Protein AF-A0A8X6LTB0-F1 (afdb_monomer)

Solvent-accessible surface area (backbone atoms only — not comparable to full-atom values): 5424 Å² total; per-residue (Å²): 138,72,52,72,46,81,46,80,38,80,49,82,53,53,46,22,56,72,80,42,70,50,44,51,84,48,101,90,48,67,48,56,61,37,83,95,37,96,49,46,44,50,48,74,39,78,92,76,42,34,38,28,46,35,34,48,63,63,45,68,88,65,46,35,44,34,34,37,35,31,75,56,50,103,90,43,78,60,49,75,49,78,49,74,48,79,56,85,78,133

Secondary structure (DSSP, 8-state):
----EEEEEESS-EEEETTEESS-EETTEE-S--TT-TTEEEEEETTTTEEEEEESS--GGG-EEEEEEEPPPTT-PPEEEEEEE-----

Nearest PDB structures (foldseek):
  6b70-assembly1_E  TM=6.808E-01  e=3.982E-02  Mus musculus
  2gsi-assembly4_H  TM=6.284E-01  e=5.792E-02  Mus musculus
  8qya-assembly1_H  TM=6.386E-01  e=1.225E-01  Mus musculus
  5mwn-assembly1_N  TM=5.662E-01  e=5.204E-02  Lama glama
  7qt0-assembly1_E  TM=5.787E-01  e=1.601E-01  Mus musculus

Sequence (90 aa):
MSFDIIMTL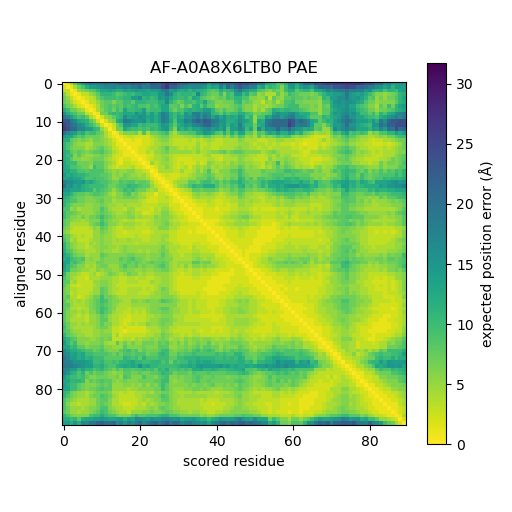ALSQQPTHNGNFLNSQTQKGYDPDIPGYDRYEMRVDHTKSAYTLLVHDARLDDEAEFQCQVGPGKNEKPIRSVARLTVLGK

Organism: Trichonephila clavata (NCBI:txid2740835)

Foldseek 3Di:
DKDKDKDKDAAQWQKDWQNHGQWDADPVGTDQDRPPQPQWGWDADPVRNITIIIGIRDDQVSFTKIKIWDDADPPGDIDMDIDTDGDDDD

pLDDT: mean 78.55, std 10.25, range [47.91, 91.19]

Mean predicted aligned error: 6.46 Å

Radius of gyration: 13.47 Å; Cα contacts (8 Å, |Δi|>4): 175; chains: 1; bounding box: 40×21×37 Å

InterPro domains:
  IPR013783 Immunoglobulin-like fold [G3DSA:2.60.40.10] (5-90)
  IPR036179 Immunoglobulin-like domain superfamily [SSF48726] (25-88)

Structure (mmCIF, N/CA/C/O backbone):
data_AF-A0A8X6LTB0-F1
#
_entry.id   AF-A0A8X6LTB0-F1
#
loop_
_atom_site.group_PDB
_atom_site.id
_atom_site.type_symbol
_atom_site.label_atom_id
_atom_site.label_alt_id
_atom_site.label_comp_id
_atom_site.label_asym_id
_atom_site.label_entity_id
_atom_site.label_seq_id
_atom_site.pdbx_PDB_ins_code
_atom_site.Cartn_x
_atom_site.Cartn_y
_atom_site.Cartn_z
_atom_site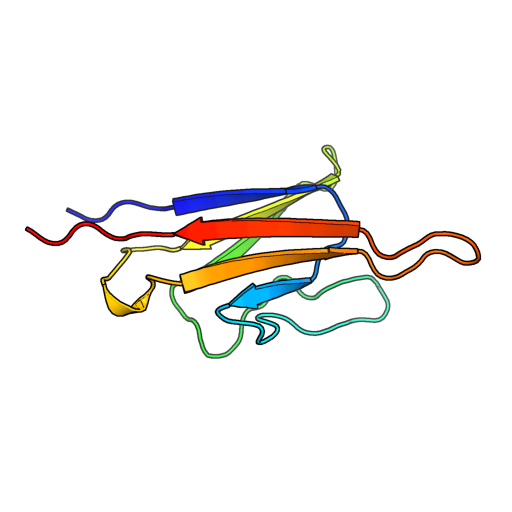.occupancy
_atom_site.B_iso_or_equiv
_atom_site.auth_seq_id
_atom_site.auth_comp_id
_atom_site.auth_asym_id
_atom_site.auth_atom_id
_atom_site.pdbx_PDB_model_num
ATOM 1 N N . MET A 1 1 ? -18.614 8.276 10.719 1.00 47.91 1 MET A N 1
ATOM 2 C CA . MET A 1 1 ? -17.816 9.171 9.857 1.00 47.91 1 MET A CA 1
ATOM 3 C C . MET A 1 1 ? -16.773 8.276 9.233 1.00 47.91 1 MET A C 1
ATOM 5 O O . MET A 1 1 ? -15.942 7.777 9.973 1.00 47.91 1 MET A O 1
ATOM 9 N N . SER A 1 2 ? -16.924 7.966 7.950 1.00 52.19 2 SER A N 1
ATOM 10 C CA . SER A 1 2 ? -15.969 7.157 7.190 1.00 52.19 2 SER A CA 1
ATOM 11 C C . SER A 1 2 ? -15.040 8.128 6.474 1.00 52.19 2 SER A C 1
ATOM 13 O O . SER A 1 2 ? -15.531 9.060 5.835 1.00 52.19 2 SER A O 1
ATOM 15 N N . PHE A 1 3 ? -13.733 7.947 6.621 1.00 61.34 3 PHE A N 1
ATOM 16 C CA . PHE A 1 3 ? -12.723 8.697 5.883 1.00 61.34 3 PHE A CA 1
ATOM 17 C C . PHE A 1 3 ? -11.943 7.703 5.031 1.00 61.34 3 PHE A C 1
ATOM 19 O O . PHE A 1 3 ? -11.561 6.643 5.528 1.00 61.34 3 PHE A O 1
ATOM 26 N N . ASP A 1 4 ? -11.723 8.047 3.767 1.00 68.38 4 ASP A N 1
ATOM 27 C CA . ASP A 1 4 ? -10.858 7.274 2.884 1.00 68.38 4 ASP A CA 1
ATOM 28 C C . ASP A 1 4 ? -9.412 7.749 3.052 1.00 68.38 4 ASP A C 1
ATOM 30 O O . ASP A 1 4 ? -9.144 8.953 3.132 1.00 68.38 4 ASP A O 1
ATOM 34 N N . ILE A 1 5 ? -8.469 6.810 3.084 1.00 68.81 5 ILE A N 1
ATOM 35 C CA . ILE A 1 5 ? -7.035 7.122 3.113 1.00 68.81 5 ILE A CA 1
ATOM 36 C C . ILE A 1 5 ? -6.464 6.923 1.719 1.00 68.81 5 ILE A C 1
ATOM 38 O O . ILE A 1 5 ? -6.672 5.881 1.105 1.00 68.81 5 ILE A O 1
ATOM 42 N N . ILE A 1 6 ? -5.726 7.925 1.237 1.00 68.94 6 ILE A N 1
ATOM 43 C CA . ILE A 1 6 ? -5.107 7.932 -0.089 1.00 68.94 6 ILE A CA 1
ATOM 44 C C . ILE A 1 6 ? -3.591 7.859 0.088 1.00 68.94 6 ILE A C 1
ATOM 46 O O . ILE A 1 6 ? -2.960 8.848 0.464 1.00 68.94 6 ILE A O 1
ATOM 50 N N . MET A 1 7 ? -2.994 6.706 -0.214 1.00 68.56 7 MET A N 1
ATOM 51 C CA . MET A 1 7 ? -1.539 6.564 -0.300 1.00 68.56 7 MET A CA 1
ATOM 52 C C . MET A 1 7 ? -1.106 6.442 -1.753 1.00 68.56 7 MET A C 1
ATOM 54 O O . MET A 1 7 ? -1.298 5.406 -2.379 1.00 68.56 7 MET A O 1
ATOM 58 N N . THR A 1 8 ? -0.499 7.500 -2.289 1.00 64.19 8 THR A N 1
ATOM 59 C CA . THR A 1 8 ? 0.057 7.499 -3.647 1.00 64.19 8 THR A CA 1
ATOM 60 C C . THR A 1 8 ? 1.487 6.968 -3.635 1.00 64.19 8 THR A C 1
ATOM 62 O O . THR A 1 8 ? 2.395 7.579 -3.078 1.00 64.19 8 THR A O 1
ATOM 65 N N . LEU A 1 9 ? 1.669 5.831 -4.288 1.00 63.69 9 LEU A N 1
ATOM 66 C CA . LEU A 1 9 ? 2.906 5.095 -4.496 1.00 63.69 9 LEU A CA 1
ATOM 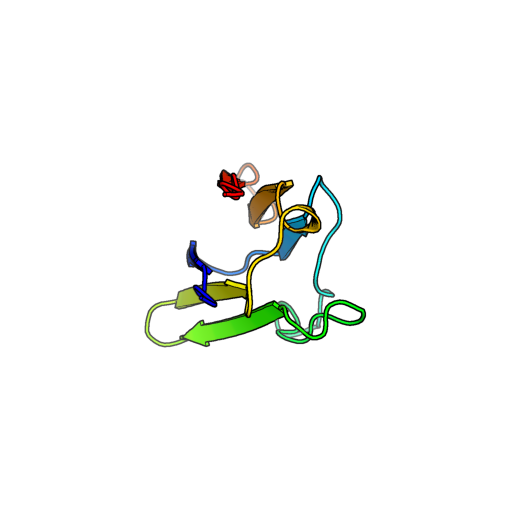67 C C . LEU A 1 9 ? 3.445 5.459 -5.893 1.00 63.69 9 LEU A C 1
ATOM 69 O O . LEU A 1 9 ? 2.715 5.435 -6.889 1.00 63.69 9 LEU A O 1
ATOM 73 N N . ALA A 1 10 ? 4.722 5.823 -5.994 1.00 51.19 10 ALA A N 1
ATOM 74 C CA . ALA A 1 10 ? 5.347 6.145 -7.276 1.00 51.19 10 ALA A CA 1
ATOM 75 C C . ALA A 1 10 ? 5.914 4.868 -7.922 1.00 51.19 10 ALA A C 1
ATOM 77 O O . ALA A 1 10 ? 6.863 4.295 -7.403 1.00 51.19 10 ALA A O 1
ATOM 78 N N . LEU A 1 11 ? 5.359 4.464 -9.072 1.00 49.38 11 LEU A N 1
ATOM 79 C CA . LEU A 1 11 ? 5.857 3.435 -10.005 1.00 49.38 11 LEU A CA 1
ATOM 80 C C . LEU A 1 11 ? 6.072 1.999 -9.493 1.00 49.38 11 LEU A C 1
ATOM 82 O O . LEU A 1 11 ? 7.062 1.703 -8.833 1.00 49.38 11 LEU A O 1
ATOM 86 N N . SER A 1 12 ? 5.253 1.062 -10.003 1.00 50.91 12 SER A N 1
ATOM 87 C CA . SER A 1 12 ? 5.561 -0.382 -10.045 1.00 50.91 12 SER A CA 1
ATOM 88 C C . SER A 1 12 ? 5.858 -0.973 -8.659 1.00 50.91 12 SER A C 1
ATOM 90 O O . SER A 1 12 ? 6.891 -1.618 -8.451 1.00 50.91 12 SER A O 1
ATOM 92 N N . GLN A 1 13 ? 4.977 -0.723 -7.691 1.00 61.50 13 GLN A N 1
ATOM 93 C CA . GLN A 1 13 ? 5.233 -1.093 -6.301 1.00 61.50 13 GLN A CA 1
ATOM 94 C C . GLN A 1 13 ? 4.263 -2.166 -5.826 1.00 61.50 13 GLN A C 1
ATOM 96 O O . GLN A 1 13 ? 3.065 -2.080 -6.084 1.00 61.50 13 GLN A O 1
ATOM 101 N N . GLN A 1 14 ? 4.790 -3.151 -5.097 1.00 68.38 14 GLN A N 1
ATOM 102 C CA . GLN A 1 14 ? 3.958 -3.986 -4.236 1.00 68.38 14 GLN A CA 1
ATOM 103 C C . GLN A 1 14 ? 3.716 -3.201 -2.954 1.00 68.38 14 GLN A C 1
ATOM 105 O O . GLN A 1 14 ? 4.683 -2.963 -2.216 1.00 68.38 14 GLN A O 1
ATOM 110 N N . PRO A 1 15 ? 2.483 -2.756 -2.679 1.00 75.69 15 PRO A N 1
ATOM 111 C CA . PRO A 1 15 ? 2.152 -2.322 -1.339 1.00 75.69 15 PRO A CA 1
ATOM 112 C C . PRO A 1 15 ? 2.290 -3.500 -0.368 1.00 75.69 15 PRO A C 1
ATOM 114 O O . PRO A 1 15 ? 1.919 -4.642 -0.670 1.00 75.69 15 PRO A O 1
ATOM 117 N N . THR A 1 16 ? 2.800 -3.212 0.819 1.00 80.56 16 THR A N 1
ATOM 118 C CA . THR A 1 16 ? 2.727 -4.136 1.943 1.00 80.56 16 THR A CA 1
ATOM 119 C C . THR A 1 16 ? 1.878 -3.557 3.059 1.00 80.56 16 THR A C 1
ATOM 121 O O . THR A 1 16 ? 1.804 -2.343 3.216 1.00 80.56 16 THR A O 1
ATOM 124 N N . HIS A 1 17 ? 1.260 -4.439 3.834 1.00 83.88 17 HIS A N 1
ATOM 125 C CA . HIS A 1 17 ? 0.591 -4.140 5.093 1.00 83.88 17 HIS A CA 1
ATOM 126 C C . HIS A 1 17 ? 1.284 -4.950 6.188 1.00 83.88 17 HIS A C 1
ATOM 128 O O . HIS A 1 17 ? 1.274 -6.184 6.149 1.00 83.88 17 HIS A O 1
ATOM 134 N N . ASN A 1 18 ? 1.965 -4.268 7.114 1.00 84.94 18 ASN A N 1
ATOM 135 C CA . ASN A 1 18 ? 2.801 -4.894 8.147 1.00 84.94 18 ASN A CA 1
ATOM 136 C C . ASN A 1 18 ? 3.819 -5.902 7.571 1.00 84.94 18 ASN A C 1
ATOM 138 O O . ASN A 1 18 ? 4.070 -6.962 8.139 1.00 84.94 18 ASN A O 1
ATOM 142 N N . GLY A 1 19 ? 4.389 -5.578 6.405 1.00 80.19 19 GLY A N 1
ATOM 143 C CA . GLY A 1 19 ? 5.375 -6.414 5.712 1.00 80.19 19 GLY A CA 1
ATOM 144 C C . GLY A 1 19 ? 4.798 -7.506 4.803 1.00 80.19 19 GLY A C 1
ATOM 145 O O . GLY A 1 19 ? 5.560 -8.097 4.041 1.00 80.19 19 GLY A O 1
ATOM 146 N N . ASN A 1 20 ? 3.480 -7.733 4.805 1.00 84.50 20 ASN A N 1
ATOM 147 C CA . ASN A 1 20 ? 2.825 -8.694 3.914 1.00 84.50 20 ASN A CA 1
ATOM 148 C C . ASN A 1 20 ? 2.405 -8.029 2.605 1.00 84.50 20 ASN A C 1
ATOM 150 O O . ASN A 1 20 ? 1.768 -6.979 2.639 1.00 84.50 20 ASN A O 1
ATOM 154 N N . PHE A 1 21 ? 2.725 -8.636 1.462 1.00 83.75 21 PHE A N 1
ATOM 155 C CA . PHE A 1 21 ? 2.282 -8.139 0.158 1.00 83.75 21 PHE A CA 1
ATOM 156 C C . PHE A 1 21 ? 0.759 -8.197 0.044 1.00 83.75 21 PHE A C 1
ATOM 158 O O . PHE A 1 21 ? 0.162 -9.242 0.288 1.00 83.75 21 PHE A O 1
ATOM 165 N N . LEU A 1 22 ? 0.150 -7.077 -0.343 1.00 82.12 22 LEU A N 1
ATOM 166 C CA . LEU A 1 22 ? -1.301 -6.993 -0.523 1.00 82.12 22 LEU A CA 1
ATOM 167 C C . LEU A 1 22 ? -1.749 -7.522 -1.893 1.00 82.12 22 LEU A C 1
ATOM 169 O O . LEU A 1 22 ? -2.873 -7.989 -2.028 1.00 82.12 22 LEU A O 1
ATOM 173 N N . ASN A 1 23 ? -0.877 -7.485 -2.902 1.00 80.00 23 ASN A N 1
ATOM 174 C CA . ASN A 1 23 ? -1.198 -7.923 -4.255 1.00 80.00 23 ASN A CA 1
ATOM 175 C C . ASN A 1 23 ? -0.133 -8.843 -4.867 1.00 80.00 23 ASN A C 1
ATOM 177 O O . ASN A 1 23 ? 0.997 -8.973 -4.379 1.00 80.00 23 ASN A O 1
ATOM 181 N N . SER A 1 24 ? -0.516 -9.505 -5.959 1.00 78.88 24 SER A N 1
ATOM 182 C CA . SER A 1 24 ? 0.308 -10.511 -6.627 1.00 78.88 24 SER A CA 1
ATOM 183 C C . SER A 1 24 ? 1.092 -9.947 -7.820 1.00 78.88 24 SER A C 1
ATOM 185 O O . SER A 1 24 ? 0.696 -8.966 -8.457 1.00 78.88 24 SER A O 1
ATOM 187 N N . GLN A 1 25 ? 2.240 -10.566 -8.121 1.00 74.94 25 GLN A N 1
ATOM 188 C CA . GLN A 1 25 ? 3.005 -10.261 -9.333 1.00 74.94 25 GLN A CA 1
ATOM 189 C C . GLN A 1 25 ? 2.363 -10.940 -10.547 1.00 74.94 25 GLN A C 1
ATOM 191 O O . GLN A 1 25 ? 2.040 -12.126 -10.507 1.00 74.94 25 GLN A O 1
ATOM 196 N N . THR A 1 26 ? 2.259 -10.214 -11.654 1.00 71.75 26 THR A N 1
ATOM 197 C CA . THR A 1 26 ? 1.79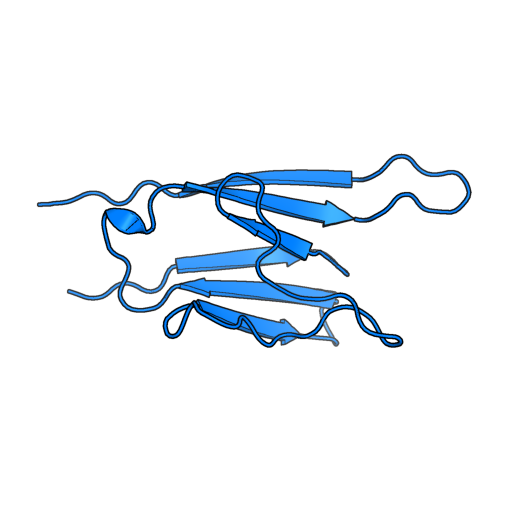5 -10.711 -12.953 1.00 71.75 26 THR A CA 1
ATOM 198 C C . THR A 1 26 ? 2.855 -10.463 -14.025 1.00 71.75 26 THR A C 1
ATOM 200 O O . THR A 1 26 ? 3.796 -9.691 -13.847 1.00 71.75 26 THR A O 1
ATOM 203 N N . GLN A 1 27 ? 2.694 -11.075 -15.200 1.00 67.62 27 GLN A N 1
ATOM 204 C CA . GLN A 1 27 ? 3.637 -10.897 -16.311 1.00 67.62 27 GLN A CA 1
ATOM 205 C C . GLN A 1 27 ? 3.723 -9.441 -16.816 1.00 67.62 27 GLN A C 1
ATOM 207 O O . GLN A 1 27 ? 4.711 -9.068 -17.445 1.00 67.62 27 GLN A O 1
ATOM 212 N N . LYS A 1 28 ? 2.697 -8.617 -16.555 1.00 65.12 28 LYS A N 1
ATOM 213 C CA . LYS A 1 28 ? 2.620 -7.210 -16.983 1.00 65.12 28 LYS A CA 1
ATOM 214 C C . LYS A 1 28 ? 2.929 -6.204 -15.866 1.00 65.12 28 LYS A C 1
ATOM 216 O O . LYS A 1 28 ? 2.900 -5.006 -16.133 1.00 65.12 28 LYS A O 1
ATOM 221 N N . GLY A 1 29 ? 3.214 -6.657 -14.644 1.00 72.62 29 GLY A N 1
ATOM 222 C CA . GLY A 1 29 ? 3.408 -5.789 -13.480 1.00 72.62 29 GLY A CA 1
ATOM 223 C C . GLY A 1 29 ? 2.763 -6.381 -12.234 1.00 72.62 29 GLY A C 1
ATOM 224 O O . GLY A 1 29 ? 2.926 -7.563 -11.963 1.00 72.62 29 GLY A O 1
ATOM 225 N N . TYR A 1 30 ? 2.008 -5.582 -11.488 1.00 75.81 30 TYR A N 1
ATOM 226 C CA . TYR A 1 30 ? 1.284 -6.044 -10.302 1.00 75.81 30 TYR A CA 1
ATOM 227 C C . TYR A 1 30 ? -0.212 -6.009 -10.549 1.00 75.81 30 TYR A C 1
ATOM 229 O O . TYR A 1 30 ? -0.706 -5.079 -11.189 1.00 75.81 30 TYR A O 1
ATOM 237 N N . ASP A 1 31 ? -0.909 -7.031 -10.062 1.00 81.44 31 ASP A N 1
ATOM 238 C CA . ASP A 1 31 ? -2.365 -7.051 -10.104 1.00 81.44 31 ASP A CA 1
ATOM 239 C C . ASP A 1 31 ? -2.904 -5.939 -9.186 1.00 81.44 31 ASP A C 1
ATOM 241 O O . ASP A 1 31 ? -2.439 -5.823 -8.048 1.00 81.44 31 ASP A O 1
ATOM 245 N N . PRO A 1 32 ? -3.811 -5.062 -9.646 1.00 80.38 32 PRO A N 1
ATOM 246 C CA . PRO A 1 32 ? -4.492 -4.141 -8.746 1.00 80.38 32 PRO A CA 1
ATOM 247 C C . PRO A 1 32 ? -5.454 -4.849 -7.780 1.00 80.38 32 PRO A C 1
ATOM 249 O O . PRO A 1 32 ? -5.862 -4.228 -6.802 1.00 80.38 32 PRO A O 1
ATOM 252 N N . ASP A 1 33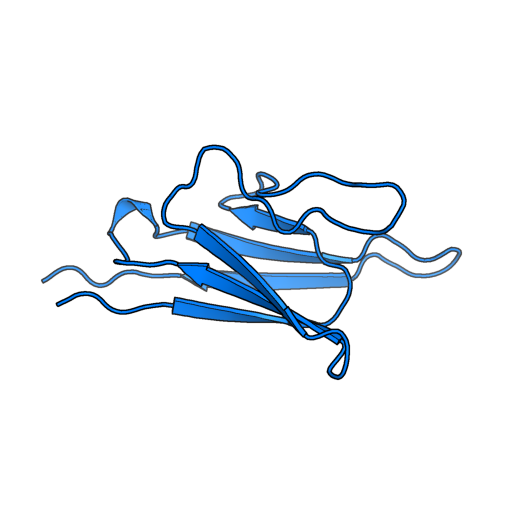 ? -5.820 -6.110 -8.025 1.00 86.56 33 ASP A N 1
ATOM 253 C CA . ASP A 1 33 ? -6.684 -6.863 -7.121 1.00 86.56 33 ASP A CA 1
ATOM 254 C C . ASP A 1 33 ? -5.988 -7.170 -5.783 1.00 86.56 33 ASP A C 1
ATOM 256 O O . ASP A 1 33 ? -4.815 -7.566 -5.736 1.00 86.56 33 ASP A O 1
ATOM 260 N N . ILE A 1 34 ? -6.726 -6.975 -4.687 1.00 87.69 34 ILE A N 1
ATOM 261 C CA . ILE A 1 34 ? -6.255 -7.152 -3.307 1.00 87.69 34 ILE A CA 1
ATOM 262 C C . ILE A 1 34 ? -7.151 -8.195 -2.619 1.00 87.69 34 ILE A C 1
ATOM 264 O O . ILE A 1 34 ? -8.083 -7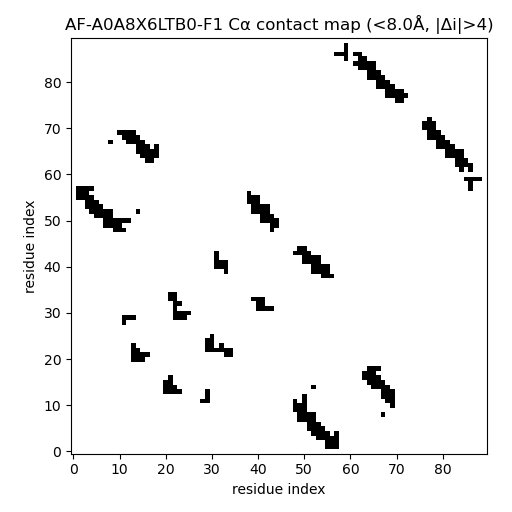.854 -1.882 1.00 87.69 34 ILE A O 1
ATOM 268 N N . PRO A 1 35 ? -6.901 -9.493 -2.852 1.00 86.25 35 PRO A N 1
ATOM 269 C CA . PRO A 1 35 ? -7.751 -10.549 -2.322 1.00 86.25 35 PRO A CA 1
ATOM 270 C C . PRO A 1 35 ? -7.699 -10.595 -0.790 1.00 86.25 35 PRO A C 1
ATOM 272 O O . PRO A 1 35 ? -6.632 -10.539 -0.180 1.00 86.25 35 PRO A O 1
ATOM 275 N N . GLY A 1 36 ? -8.868 -10.740 -0.163 1.00 86.94 36 GLY A N 1
ATOM 276 C CA . GLY A 1 36 ? -9.006 -10.807 1.296 1.00 86.94 36 GLY A CA 1
ATOM 277 C C . GLY A 1 36 ? -9.094 -9.448 1.997 1.00 86.94 36 GLY A C 1
ATOM 278 O O . GLY A 1 36 ? -9.264 -9.421 3.215 1.00 86.94 36 GLY A O 1
ATOM 279 N N . TYR A 1 37 ? -9.026 -8.340 1.251 1.00 87.12 37 TYR A N 1
ATOM 280 C CA . TYR A 1 37 ? -9.185 -6.985 1.778 1.00 87.12 37 TYR A CA 1
ATOM 281 C C . TYR A 1 37 ? -10.261 -6.215 0.999 1.00 87.12 37 TYR A C 1
ATOM 283 O O . TYR A 1 37 ? -9.962 -5.303 0.239 1.00 87.12 37 TYR A O 1
ATOM 291 N N . ASP A 1 38 ? -11.535 -6.524 1.245 1.00 90.88 38 ASP A N 1
ATOM 292 C CA . ASP A 1 38 ? -12.686 -5.959 0.507 1.00 90.88 38 ASP A CA 1
ATOM 293 C C . ASP A 1 38 ? -12.800 -4.422 0.554 1.00 90.88 38 ASP A C 1
ATOM 295 O O . ASP A 1 38 ? -13.511 -3.814 -0.244 1.00 90.88 38 ASP A O 1
ATOM 299 N N . ARG A 1 39 ? -12.132 -3.780 1.520 1.00 91.19 39 ARG A N 1
ATOM 300 C CA . ARG A 1 39 ? -12.112 -2.318 1.688 1.00 91.19 39 ARG A CA 1
ATOM 301 C C . ARG A 1 39 ? -10.909 -1.646 1.024 1.00 91.19 39 ARG A C 1
ATOM 303 O O . ARG A 1 39 ? -10.793 -0.426 1.103 1.00 91.19 39 ARG A O 1
ATOM 310 N N . TYR A 1 40 ? -9.983 -2.417 0.461 1.00 89.94 40 TYR A N 1
ATOM 311 C CA . TYR A 1 40 ? -8.724 -1.912 -0.069 1.00 89.94 40 TYR A CA 1
ATOM 312 C C . TYR A 1 40 ? -8.819 -1.922 -1.596 1.00 89.94 40 TYR A C 1
ATOM 314 O O . TYR A 1 40 ? -9.071 -2.961 -2.197 1.00 89.94 40 TYR A O 1
ATOM 322 N N . GLU A 1 41 ? -8.605 -0.773 -2.232 1.00 88.25 41 GLU A N 1
ATOM 323 C CA . GLU A 1 41 ? -8.601 -0.640 -3.694 1.00 88.25 41 GLU A CA 1
ATOM 324 C C . GLU A 1 41 ? -7.235 -0.125 -4.152 1.00 88.25 41 GLU A C 1
ATOM 326 O O . GLU A 1 41 ? -6.734 0.882 -3.648 1.00 88.25 41 GLU A O 1
ATOM 331 N N . MET A 1 42 ? -6.633 -0.783 -5.145 1.00 86.50 42 MET A N 1
ATOM 332 C CA . MET A 1 42 ? -5.479 -0.235 -5.8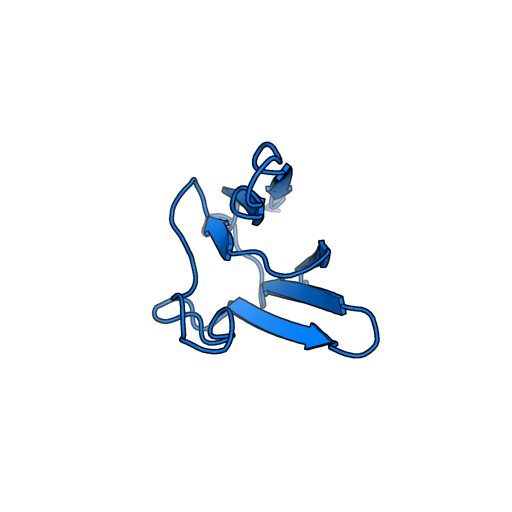52 1.00 86.50 42 MET A CA 1
ATOM 333 C C . MET A 1 42 ? -5.934 0.509 -7.108 1.00 86.50 42 MET A C 1
ATOM 335 O O . MET A 1 42 ? -6.328 -0.098 -8.105 1.00 86.50 42 MET A O 1
ATOM 339 N N . ARG A 1 43 ? -5.801 1.834 -7.106 1.00 86.50 43 ARG A N 1
ATOM 340 C CA . ARG A 1 43 ? -6.050 2.666 -8.285 1.00 86.50 43 ARG A CA 1
ATOM 341 C C . ARG A 1 43 ? -4.757 2.931 -9.044 1.00 86.50 43 ARG A C 1
ATOM 343 O O . ARG A 1 43 ? -3.828 3.522 -8.506 1.00 86.50 43 ARG A O 1
ATOM 350 N N . VAL A 1 44 ? -4.715 2.559 -10.320 1.00 83.69 44 VAL A N 1
ATOM 351 C CA . VAL A 1 44 ? -3.529 2.741 -11.168 1.00 83.69 44 VAL A CA 1
ATOM 352 C C . VAL A 1 44 ? -3.760 3.858 -12.185 1.00 83.69 44 VAL A C 1
ATOM 354 O O . VAL A 1 44 ? -4.653 3.771 -13.024 1.00 83.69 44 VAL A O 1
ATOM 357 N N . ASP A 1 45 ? -2.933 4.902 -12.135 1.00 84.88 45 ASP A N 1
ATOM 358 C CA . ASP A 1 45 ? -2.857 5.952 -13.154 1.00 84.88 45 ASP A CA 1
ATOM 359 C C . ASP A 1 45 ? -1.567 5.775 -13.965 1.00 84.88 45 ASP A C 1
ATOM 361 O O . ASP A 1 45 ? -0.485 6.235 -13.589 1.00 84.88 45 ASP A O 1
ATOM 365 N N . HIS A 1 46 ? -1.686 5.109 -15.115 1.00 80.19 46 HIS A N 1
ATOM 366 C CA . HIS A 1 46 ? -0.559 4.867 -16.017 1.00 80.19 46 HIS A CA 1
ATOM 367 C C . HIS A 1 46 ? 0.006 6.148 -16.646 1.00 80.19 46 HIS A C 1
ATOM 369 O O . HIS A 1 46 ? 1.182 6.172 -17.002 1.00 80.19 46 HIS A O 1
ATOM 375 N N . THR A 1 47 ? -0.786 7.220 -16.760 1.00 85.62 47 THR A N 1
ATOM 376 C CA . THR A 1 47 ? -0.322 8.485 -17.358 1.00 85.62 47 THR A CA 1
ATOM 377 C C . THR A 1 47 ? 0.641 9.220 -16.433 1.00 85.62 47 THR A C 1
ATOM 379 O O . THR A 1 47 ? 1.613 9.817 -16.890 1.00 85.62 47 THR A O 1
ATOM 382 N N . LYS A 1 48 ? 0.402 9.118 -15.122 1.00 79.69 48 LYS A N 1
ATOM 383 C CA . LYS A 1 48 ? 1.251 9.689 -14.068 1.00 79.69 48 LYS A CA 1
ATOM 384 C C . LYS A 1 48 ? 2.179 8.673 -13.432 1.00 79.69 48 LYS A C 1
ATOM 386 O O . LYS A 1 48 ? 2.941 9.031 -12.538 1.00 79.69 48 LYS A O 1
ATOM 391 N N . SER A 1 49 ? 2.119 7.420 -13.886 1.00 75.81 49 SER A N 1
ATOM 392 C CA . SER A 1 49 ? 2.920 6.341 -13.325 1.00 75.81 49 SER A CA 1
ATOM 393 C C . SER A 1 49 ? 2.716 6.190 -11.804 1.00 75.81 49 SER A C 1
ATOM 395 O O . SER A 1 49 ? 3.638 5.883 -11.047 1.00 75.81 49 SER A O 1
ATOM 397 N N . ALA A 1 50 ? 1.480 6.421 -11.361 1.00 77.75 50 ALA A N 1
ATOM 398 C CA . ALA A 1 50 ? 1.089 6.443 -9.961 1.00 77.75 50 ALA A CA 1
ATOM 399 C C . ALA A 1 50 ? 0.205 5.236 -9.636 1.00 77.75 50 ALA A C 1
ATOM 401 O O . ALA A 1 50 ? -0.702 4.891 -10.391 1.00 77.75 50 ALA A O 1
ATOM 402 N N . TYR A 1 51 ? 0.482 4.604 -8.504 1.00 79.62 51 TYR A N 1
ATOM 403 C CA . TYR A 1 51 ? -0.293 3.504 -7.945 1.00 79.62 51 TYR A CA 1
ATOM 404 C C . TYR A 1 51 ? -0.811 3.985 -6.604 1.00 79.62 51 TYR A C 1
ATOM 406 O O . TYR A 1 51 ? -0.017 4.342 -5.751 1.00 79.62 51 TYR A O 1
ATOM 414 N N . THR A 1 52 ? -2.113 4.053 -6.405 1.00 83.38 52 THR A N 1
ATOM 415 C CA . THR A 1 52 ? -2.698 4.623 -5.198 1.00 83.38 52 THR A CA 1
ATOM 416 C C . THR A 1 52 ? -3.444 3.542 -4.443 1.00 83.38 52 THR A C 1
ATOM 418 O O . THR A 1 52 ? -4.416 3.004 -4.964 1.00 83.38 52 THR A O 1
ATOM 421 N N . LEU A 1 53 ? -3.016 3.252 -3.214 1.00 85.25 53 LEU A N 1
ATOM 422 C CA . LEU A 1 53 ? -3.787 2.419 -2.299 1.00 85.25 53 LEU A CA 1
ATOM 423 C C . LEU A 1 53 ? -4.851 3.286 -1.622 1.00 85.25 53 LEU A C 1
ATOM 425 O O . LEU A 1 53 ? -4.529 4.287 -0.974 1.00 85.25 53 LEU A O 1
ATOM 429 N N . LEU A 1 54 ? -6.102 2.884 -1.794 1.00 87.81 54 LEU A N 1
ATOM 430 C CA . LEU A 1 54 ? -7.274 3.448 -1.149 1.00 87.81 54 LEU A CA 1
ATOM 431 C C . LEU A 1 54 ? -7.725 2.484 -0.055 1.00 87.81 54 LEU A C 1
ATOM 433 O O . LEU A 1 54 ? -7.890 1.295 -0.317 1.00 87.81 54 LEU A O 1
ATOM 437 N N . VAL A 1 55 ? -7.922 2.993 1.159 1.00 88.81 55 VAL A N 1
ATOM 438 C CA . VAL A 1 55 ? -8.526 2.233 2.263 1.00 88.81 55 VAL A CA 1
ATOM 439 C C . VAL A 1 55 ? -9.866 2.870 2.594 1.00 88.81 55 VAL A C 1
ATOM 441 O O . VAL A 1 55 ? -9.903 3.995 3.097 1.00 88.81 55 VAL A O 1
ATOM 444 N N . HIS A 1 56 ? -10.949 2.159 2.291 1.00 90.44 56 HIS A N 1
ATOM 445 C CA . HIS A 1 56 ? -12.319 2.606 2.518 1.00 90.44 56 HIS A CA 1
ATOM 446 C C . HIS A 1 56 ? -12.792 2.320 3.942 1.00 90.44 56 HIS A C 1
ATOM 448 O O . HIS A 1 56 ? -12.484 1.272 4.513 1.00 90.44 56 HIS A O 1
ATOM 454 N N . ASP A 1 57 ? -13.595 3.231 4.503 1.00 89.25 57 ASP A N 1
ATOM 455 C CA . ASP A 1 57 ? -14.171 3.089 5.850 1.00 89.25 57 ASP A CA 1
ATOM 456 C C . ASP A 1 57 ? -13.113 2.741 6.900 1.00 89.25 57 ASP A C 1
ATOM 458 O O . ASP A 1 57 ? -13.255 1.739 7.587 1.00 89.25 57 ASP A O 1
ATOM 462 N N . ALA A 1 58 ? -12.023 3.515 6.978 1.00 86.56 58 ALA A N 1
ATOM 463 C CA . ALA A 1 58 ? -10.864 3.198 7.815 1.00 86.56 58 ALA A CA 1
ATOM 464 C C . ALA A 1 58 ? -11.228 2.897 9.286 1.00 86.56 58 ALA A C 1
ATOM 466 O O . ALA A 1 58 ? -11.977 3.637 9.931 1.00 86.56 58 ALA A O 1
ATOM 467 N N . ARG A 1 59 ? -10.661 1.814 9.828 1.00 88.88 59 ARG A N 1
ATOM 468 C CA . ARG A 1 59 ? -10.895 1.273 11.178 1.00 88.88 59 ARG A CA 1
ATOM 469 C C . ARG A 1 59 ? -9.589 1.185 11.953 1.00 88.88 59 ARG A C 1
ATOM 471 O O . ARG A 1 59 ? -8.514 1.222 11.371 1.00 88.88 59 ARG A O 1
ATOM 478 N N . LEU A 1 60 ? -9.688 1.011 13.271 1.00 89.00 60 LEU A N 1
ATOM 479 C CA . LEU A 1 60 ? -8.515 0.811 14.131 1.00 89.00 60 LEU A CA 1
ATOM 480 C C . LEU A 1 60 ? -7.649 -0.374 13.672 1.00 89.00 60 LEU A C 1
ATOM 482 O O . LEU A 1 60 ? -6.432 -0.288 13.746 1.00 89.00 60 LEU A O 1
ATOM 486 N N . ASP A 1 61 ? -8.260 -1.428 13.127 1.00 87.81 61 ASP A N 1
ATOM 487 C CA . ASP A 1 61 ? -7.541 -2.601 12.609 1.00 87.81 61 ASP A CA 1
ATOM 488 C C . ASP A 1 61 ? -6.737 -2.320 11.323 1.00 87.81 61 ASP A C 1
ATOM 490 O O . ASP A 1 61 ? -5.918 -3.146 10.929 1.00 87.81 61 ASP A O 1
ATOM 494 N N . ASP A 1 62 ? -6.963 -1.176 10.666 1.00 87.62 62 ASP A N 1
ATOM 495 C CA . ASP A 1 62 ? -6.171 -0.733 9.510 1.00 87.62 62 ASP A CA 1
ATOM 496 C C . ASP A 1 62 ? -4.888 0.003 9.931 1.00 87.62 62 ASP A C 1
ATOM 498 O O . ASP A 1 62 ? -4.062 0.334 9.080 1.00 87.62 62 ASP A O 1
ATOM 502 N N . GLU A 1 63 ? -4.707 0.294 11.226 1.00 89.25 63 GLU A N 1
ATOM 503 C CA . GLU A 1 63 ? -3.482 0.904 11.739 1.00 89.25 63 GLU A CA 1
ATOM 504 C C . GLU A 1 63 ? -2.285 -0.022 11.505 1.00 89.25 63 GLU A C 1
ATOM 506 O O . GLU A 1 63 ? -2.155 -1.098 12.093 1.00 89.25 63 GLU A O 1
ATOM 511 N N . ALA A 1 64 ? -1.393 0.418 10.623 1.00 88.69 64 ALA A N 1
ATOM 512 C CA . ALA A 1 64 ? -0.303 -0.405 10.147 1.00 88.69 64 ALA A CA 1
ATOM 513 C C . ALA A 1 64 ? 0.808 0.412 9.504 1.00 88.69 64 ALA A C 1
ATOM 515 O O . ALA A 1 64 ? 0.660 1.581 9.126 1.00 88.69 64 ALA A O 1
ATOM 516 N N . GLU A 1 65 ? 1.946 -0.254 9.346 1.00 87.31 65 GLU A N 1
ATOM 517 C CA . GLU A 1 65 ? 2.998 0.220 8.471 1.00 87.31 65 GLU A CA 1
ATOM 518 C C . GLU A 1 65 ? 2.740 -0.266 7.046 1.00 87.31 65 GLU A C 1
ATOM 520 O O . GLU A 1 65 ? 2.709 -1.469 6.766 1.00 87.31 65 GLU A O 1
ATOM 525 N N . PHE A 1 66 ? 2.587 0.696 6.146 1.00 86.00 66 PHE A N 1
ATOM 526 C CA . PHE A 1 66 ? 2.494 0.464 4.724 1.00 86.00 66 PHE A CA 1
ATOM 527 C C . PHE A 1 66 ? 3.831 0.764 4.083 1.00 86.00 66 PHE A C 1
ATOM 529 O O . PHE A 1 66 ? 4.431 1.818 4.304 1.00 86.00 66 PHE A O 1
ATOM 536 N N . GLN A 1 67 ? 4.307 -0.155 3.260 1.00 82.69 67 GLN A N 1
ATOM 537 C CA . GLN A 1 67 ? 5.505 0.087 2.476 1.00 82.69 67 GLN A CA 1
ATOM 538 C C . GLN A 1 67 ? 5.180 -0.037 1.015 1.00 82.69 67 GLN A C 1
ATOM 540 O O . GLN A 1 67 ? 4.292 -0.785 0.614 1.00 82.69 67 GLN A O 1
ATOM 545 N N . CYS A 1 68 ? 5.956 0.659 0.210 1.00 78.62 68 CYS A N 1
ATOM 546 C CA . CYS A 1 68 ? 5.920 0.451 -1.211 1.00 78.62 68 CYS A CA 1
ATOM 547 C C . CYS A 1 68 ? 7.340 0.321 -1.749 1.00 78.62 68 CYS A C 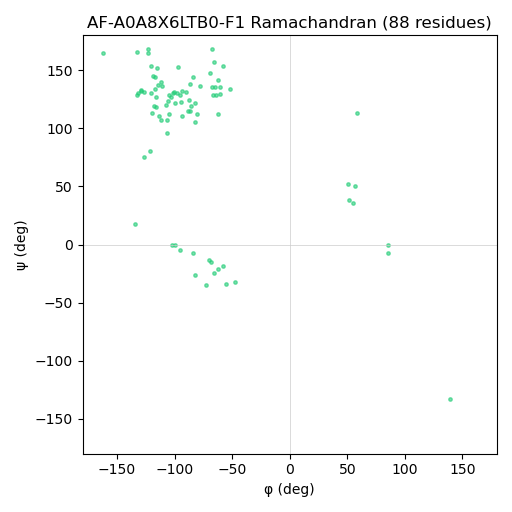1
ATOM 549 O O . CYS A 1 68 ? 8.275 1.033 -1.364 1.00 78.62 68 CYS A O 1
ATOM 551 N N . GLN A 1 69 ? 7.511 -0.760 -2.506 1.00 72.25 69 GLN A N 1
ATOM 552 C CA . GLN A 1 69 ? 8.807 -1.341 -2.809 1.00 72.25 69 GLN A CA 1
ATOM 553 C C . GLN A 1 69 ? 8.969 -1.478 -4.315 1.00 72.25 69 GLN A C 1
ATOM 555 O O . GLN A 1 69 ? 8.101 -2.034 -4.985 1.00 72.25 69 GLN A O 1
ATOM 560 N N . VAL A 1 70 ? 10.108 -1.024 -4.828 1.00 73.94 70 VAL A N 1
ATOM 561 C CA . VAL A 1 70 ? 10.554 -1.293 -6.195 1.00 73.94 70 VAL A CA 1
ATOM 562 C C . VAL A 1 70 ? 11.629 -2.368 -6.118 1.00 73.94 70 VAL A C 1
ATOM 564 O O . VAL A 1 70 ? 12.601 -2.234 -5.366 1.00 73.94 70 VAL A O 1
ATOM 567 N N . GLY A 1 71 ? 11.449 -3.445 -6.884 1.00 69.69 71 GLY A N 1
ATOM 568 C CA . GLY A 1 71 ? 12.471 -4.478 -7.027 1.00 69.69 71 GLY A CA 1
ATOM 569 C C . GLY A 1 71 ? 13.790 -3.890 -7.551 1.00 69.69 71 GLY A C 1
ATOM 570 O O . GLY A 1 71 ? 13.781 -2.858 -8.223 1.00 69.69 71 GLY A O 1
ATOM 571 N N . PRO A 1 72 ? 14.940 -4.511 -7.249 1.00 70.94 72 PRO A N 1
ATOM 572 C CA . PRO A 1 72 ? 16.219 -4.033 -7.760 1.00 70.94 72 PRO A CA 1
ATOM 573 C C . PRO A 1 72 ? 16.237 -4.064 -9.295 1.00 70.94 72 PRO A C 1
ATOM 575 O O . PRO A 1 72 ? 15.927 -5.087 -9.910 1.00 70.94 72 PRO A O 1
ATOM 578 N N . GLY A 1 73 ? 16.628 -2.952 -9.921 1.00 73.19 73 GLY A N 1
ATOM 579 C CA . GLY A 1 73 ? 17.009 -2.943 -11.334 1.00 73.19 73 GLY A CA 1
ATOM 580 C C . GLY A 1 73 ? 18.305 -3.734 -11.549 1.00 73.19 73 GLY A C 1
ATOM 581 O O . GLY A 1 73 ? 19.007 -4.047 -10.589 1.00 73.19 73 GLY A O 1
ATOM 582 N N . LYS A 1 74 ? 18.676 -4.026 -12.808 1.00 75.56 74 LYS A N 1
ATOM 583 C CA . LYS A 1 74 ? 19.865 -4.850 -13.136 1.00 75.56 74 LYS A CA 1
ATOM 584 C C . LYS A 1 74 ? 21.143 -4.445 -12.381 1.00 75.56 74 LYS A C 1
ATOM 586 O O . LYS A 1 74 ? 21.940 -5.322 -12.082 1.00 75.56 74 LYS A O 1
ATOM 591 N N . ASN A 1 75 ? 21.313 -3.156 -12.070 1.00 80.69 75 ASN A N 1
ATOM 592 C CA . ASN A 1 75 ? 22.443 -2.610 -11.309 1.00 80.69 75 ASN A CA 1
ATOM 593 C C . ASN A 1 75 ? 22.008 -1.613 -10.215 1.00 80.69 75 ASN A C 1
ATOM 595 O O . ASN A 1 75 ? 22.822 -0.815 -9.752 1.00 80.69 75 ASN A O 1
ATOM 599 N N . GLU A 1 76 ? 20.735 -1.617 -9.816 1.00 78.06 76 GLU A N 1
ATOM 600 C CA . GLU A 1 76 ? 20.194 -0.637 -8.867 1.00 78.06 76 GLU A CA 1
ATOM 601 C C . GLU A 1 76 ? 19.721 -1.308 -7.581 1.00 78.06 76 GLU A C 1
ATOM 603 O O . GLU A 1 76 ? 19.191 -2.420 -7.589 1.00 78.06 76 GLU A O 1
ATOM 608 N N . LYS A 1 77 ? 19.915 -0.621 -6.450 1.00 78.19 77 LYS A N 1
ATOM 609 C CA . LYS A 1 77 ? 19.398 -1.082 -5.158 1.00 78.19 77 LYS A CA 1
ATOM 610 C C . LYS A 1 77 ? 17.869 -0.971 -5.150 1.00 78.19 77 LYS A C 1
ATOM 612 O O . LYS A 1 77 ? 17.336 -0.041 -5.751 1.00 78.19 77 LYS A O 1
ATOM 617 N N . PRO A 1 78 ? 17.162 -1.865 -4.441 1.00 75.88 78 PRO A N 1
ATOM 618 C CA . PRO A 1 78 ? 15.722 -1.734 -4.284 1.00 75.88 78 PRO A CA 1
ATOM 619 C C . PRO A 1 78 ? 15.388 -0.418 -3.579 1.00 75.88 78 PRO A C 1
ATOM 621 O O . PRO A 1 78 ? 16.021 -0.060 -2.581 1.00 75.88 78 PRO A O 1
ATOM 624 N N . ILE A 1 79 ? 14.380 0.282 -4.089 1.00 78.19 79 ILE A N 1
ATOM 625 C CA . ILE A 1 79 ? 13.862 1.505 -3.477 1.00 78.19 79 ILE A CA 1
ATOM 626 C C . ILE A 1 79 ? 12.697 1.112 -2.579 1.00 78.19 79 ILE A C 1
ATOM 628 O O . ILE A 1 79 ? 11.825 0.341 -2.981 1.00 78.19 79 ILE A O 1
ATOM 632 N N . ARG A 1 80 ? 12.693 1.627 -1.351 1.00 77.81 80 ARG A N 1
ATOM 633 C CA . ARG A 1 80 ? 11.624 1.393 -0.381 1.00 77.81 80 ARG A CA 1
ATOM 634 C C . ARG A 1 80 ? 11.205 2.719 0.222 1.00 77.81 80 ARG A C 1
ATOM 636 O O . ARG A 1 80 ? 12.058 3.479 0.676 1.00 77.81 80 ARG A O 1
ATOM 643 N N . SER A 1 81 ? 9.905 2.965 0.230 1.00 82.19 81 SER A N 1
ATOM 644 C CA . SER A 1 81 ? 9.291 4.043 0.996 1.00 82.19 81 SER A CA 1
ATOM 645 C C . SER A 1 81 ? 8.323 3.438 2.000 1.00 82.19 81 SER A C 1
ATOM 647 O O . SER A 1 81 ? 7.695 2.416 1.718 1.00 82.19 81 SER A O 1
ATOM 649 N N . VAL A 1 82 ? 8.233 4.050 3.174 1.00 83.62 82 VAL A N 1
ATOM 650 C CA . VAL A 1 82 ? 7.438 3.558 4.297 1.00 83.62 82 VAL A CA 1
ATOM 651 C C . VAL A 1 82 ? 6.556 4.690 4.802 1.00 83.62 82 VAL A C 1
ATOM 653 O O . VAL A 1 82 ? 7.034 5.802 5.021 1.00 83.62 82 VAL A O 1
ATOM 656 N N . ALA A 1 83 ? 5.278 4.398 4.997 1.00 84.25 83 ALA A N 1
ATOM 657 C CA . ALA A 1 83 ? 4.296 5.287 5.588 1.00 84.25 83 ALA A CA 1
ATOM 658 C C . ALA A 1 83 ? 3.570 4.542 6.710 1.00 84.25 83 ALA A C 1
ATOM 660 O O . ALA A 1 83 ? 3.134 3.408 6.533 1.00 84.25 83 ALA A O 1
ATOM 661 N N . ARG A 1 84 ? 3.425 5.176 7.874 1.00 87.38 84 ARG A N 1
ATOM 662 C CA . ARG A 1 84 ? 2.642 4.614 8.975 1.00 87.38 84 ARG A CA 1
ATOM 663 C C . ARG A 1 84 ? 1.273 5.264 8.999 1.00 87.38 84 ARG A C 1
ATOM 665 O O . ARG A 1 84 ? 1.175 6.484 9.127 1.00 87.38 84 ARG A O 1
ATOM 672 N N . LEU A 1 85 ? 0.240 4.443 8.882 1.00 86.56 85 LEU A N 1
ATOM 673 C CA . LEU A 1 85 ? -1.132 4.863 9.084 1.00 86.56 85 LEU A CA 1
ATOM 674 C C . LEU A 1 85 ? -1.469 4.721 10.566 1.00 86.56 85 LEU A C 1
ATOM 676 O O . LEU A 1 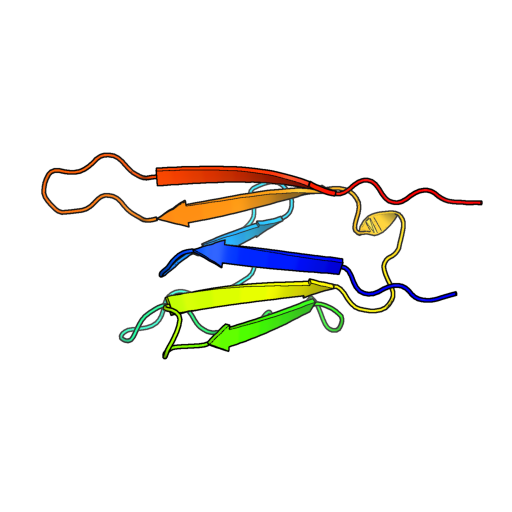85 ? -1.344 3.635 11.115 1.00 86.56 85 LEU A O 1
ATOM 680 N N . THR A 1 86 ? -1.917 5.807 11.188 1.00 87.25 86 THR A N 1
ATOM 681 C CA . THR A 1 86 ? -2.482 5.796 12.541 1.00 87.25 86 THR A CA 1
ATOM 682 C C . THR A 1 86 ? -3.938 6.215 12.446 1.00 87.25 86 THR A C 1
ATOM 684 O O . THR A 1 86 ? -4.242 7.262 11.866 1.00 87.25 86 THR A O 1
ATOM 687 N N . VAL A 1 87 ? -4.835 5.405 13.003 1.00 86.62 87 VAL A N 1
ATOM 688 C CA . VAL A 1 87 ? -6.275 5.671 12.978 1.00 86.62 87 VAL A CA 1
ATOM 689 C C . VAL A 1 87 ? -6.684 6.152 14.359 1.00 86.62 87 VAL A C 1
ATOM 691 O O . VAL A 1 87 ? -6.649 5.417 15.339 1.00 86.62 87 VAL A O 1
ATOM 694 N N . LEU A 1 88 ? -7.066 7.423 14.452 1.00 84.12 88 LEU A N 1
ATOM 695 C CA . LEU A 1 88 ? -7.482 8.004 15.722 1.00 84.12 88 LEU A CA 1
ATOM 696 C C . LEU A 1 88 ? -8.946 7.646 15.989 1.00 84.12 88 LEU A C 1
ATOM 698 O O . LEU A 1 88 ? -9.861 8.185 15.364 1.00 84.12 88 LEU A O 1
ATOM 702 N N . GLY A 1 89 ? -9.149 6.714 16.920 1.00 78.50 89 GLY A N 1
ATOM 703 C CA . GLY A 1 89 ? -10.454 6.431 17.508 1.00 78.50 89 GLY A CA 1
ATOM 704 C C . GLY A 1 89 ? -10.963 7.616 18.329 1.00 78.50 89 GLY A C 1
ATOM 705 O O . GLY A 1 89 ? -10.186 8.465 18.772 1.00 78.50 89 GLY A O 1
ATOM 706 N N . LYS A 1 90 ? -12.282 7.681 18.505 1.00 62.25 90 LYS A N 1
ATOM 707 C CA . LYS A 1 90 ? -12.934 8.682 19.351 1.00 62.25 90 LYS A CA 1
ATOM 708 C C . LYS A 1 90 ? -13.046 8.209 20.792 1.00 62.25 90 LYS A C 1
ATOM 710 O O . LYS A 1 90 ? -13.310 7.001 20.971 1.00 62.25 90 LYS A O 1
#